Protein AF-A0AAV1MXW4-F1 (afdb_monomer)

Organism: Scomber scombrus (NCBI:txid13677)

Mean predicted aligned error: 8.1 Å

pLDDT: mean 84.28, std 17.41, range [34.47, 98.12]

InterPro domains:
  IPR023577 CYTH domain [PF01928] (2-145)
  IPR033469 CYTH-like domain superfamily [SSF55154] (1-174)
  IPR039582 Thiamine-triphosphatase [PTHR14586] (1-174)

Structure (mmCIF, N/CA/C/O backbone):
data_AF-A0AAV1MXW4-F1
#
_entry.id   AF-A0AAV1MXW4-F1
#
loop_
_atom_site.group_PDB
_atom_site.id
_atom_site.type_symbol
_atom_site.label_atom_id
_atom_site.label_alt_id
_atom_site.label_comp_id
_atom_site.label_asym_id
_atom_site.label_entity_id
_atom_site.label_seq_id
_atom_site.pdbx_PDB_ins_code
_atom_site.Cartn_x
_atom_site.Cartn_y
_atom_site.Cartn_z
_atom_site.occupancy
_atom_site.B_iso_or_equiv
_atom_site.auth_seq_id
_atom_site.auth_comp_id
_atom_site.auth_asym_id
_atom_site.auth_atom_id
_atom_site.pdbx_PDB_model_num
ATOM 1 N N . MET A 1 1 ? 9.188 -4.861 0.883 1.00 89.69 1 MET A N 1
ATOM 2 C CA . MET A 1 1 ? 9.057 -3.388 0.755 1.00 89.69 1 MET A CA 1
ATOM 3 C C . MET A 1 1 ? 8.312 -3.083 -0.535 1.00 89.69 1 MET A C 1
ATOM 5 O O . MET A 1 1 ? 8.468 -3.844 -1.478 1.00 89.69 1 MET A O 1
ATOM 9 N N . TRP A 1 2 ? 7.498 -2.027 -0.579 1.00 94.00 2 TRP A N 1
ATOM 10 C CA . TRP A 1 2 ? 6.659 -1.707 -1.741 1.00 94.00 2 TRP A CA 1
ATOM 11 C C . TRP A 1 2 ? 6.829 -0.250 -2.167 1.00 94.00 2 TRP A C 1
ATOM 13 O O . TRP A 1 2 ? 6.313 0.646 -1.497 1.00 94.00 2 TRP A O 1
ATOM 23 N N . LEU A 1 3 ? 7.532 -0.027 -3.278 1.00 96.31 3 LEU A N 1
ATOM 24 C CA . LEU A 1 3 ? 7.673 1.278 -3.926 1.00 96.31 3 LEU A CA 1
ATOM 25 C C . LEU A 1 3 ? 6.569 1.452 -4.973 1.00 96.31 3 LEU A C 1
ATOM 27 O O . LEU A 1 3 ? 6.347 0.560 -5.791 1.00 96.31 3 LEU A O 1
ATOM 31 N N . ARG A 1 4 ? 5.881 2.595 -4.960 1.00 96.50 4 ARG A N 1
ATOM 32 C CA . ARG A 1 4 ? 4.844 2.921 -5.948 1.00 96.50 4 ARG A CA 1
ATOM 33 C C . ARG A 1 4 ? 4.791 4.417 -6.227 1.00 96.50 4 ARG A C 1
ATOM 35 O O . ARG A 1 4 ? 5.060 5.220 -5.337 1.00 96.50 4 ARG A O 1
ATOM 42 N N . LYS A 1 5 ? 4.358 4.780 -7.434 1.00 95.12 5 LYS A N 1
ATOM 43 C CA . LYS A 1 5 ? 3.970 6.149 -7.783 1.00 95.12 5 LYS A CA 1
ATOM 44 C C . LYS A 1 5 ? 2.450 6.219 -7.905 1.00 95.12 5 LYS A C 1
ATOM 46 O O . LYS A 1 5 ? 1.854 5.480 -8.683 1.00 95.12 5 LYS A O 1
ATOM 51 N N . ARG A 1 6 ? 1.805 7.088 -7.131 1.00 92.06 6 ARG A N 1
ATOM 52 C CA . ARG A 1 6 ? 0.352 7.287 -7.114 1.00 92.06 6 ARG A CA 1
ATOM 53 C C . ARG A 1 6 ? 0.045 8.748 -7.422 1.00 92.06 6 ARG A C 1
ATOM 55 O O . ARG A 1 6 ? 0.455 9.635 -6.685 1.00 92.06 6 ARG A O 1
ATOM 62 N N . LYS A 1 7 ? -0.693 8.999 -8.511 1.00 90.12 7 LYS A N 1
ATOM 63 C CA . LYS A 1 7 ? -1.096 10.355 -8.947 1.00 90.12 7 LYS A CA 1
ATOM 64 C C . LYS A 1 7 ? 0.072 11.359 -8.998 1.00 90.12 7 LYS A C 1
ATOM 66 O O . LYS A 1 7 ? -0.079 12.504 -8.595 1.00 90.12 7 LYS A O 1
ATOM 71 N N . GLY A 1 8 ? 1.240 10.924 -9.467 1.00 90.62 8 GLY A N 1
ATOM 72 C CA . GLY A 1 8 ? 2.431 11.776 -9.536 1.00 90.62 8 GLY A CA 1
ATOM 73 C C . GLY A 1 8 ? 3.358 11.697 -8.315 1.00 90.62 8 GLY A C 1
ATOM 74 O O . GLY A 1 8 ? 4.530 12.027 -8.452 1.00 90.62 8 GLY A O 1
ATOM 75 N N . CYS A 1 9 ? 2.890 11.197 -7.169 1.00 93.50 9 CYS A N 1
ATOM 76 C CA . CYS A 1 9 ? 3.649 11.176 -5.916 1.00 93.50 9 CYS A CA 1
ATOM 77 C C . CYS A 1 9 ? 4.244 9.793 -5.622 1.00 93.50 9 CYS A C 1
ATOM 79 O O . CYS A 1 9 ? 3.577 8.777 -5.815 1.00 93.50 9 CYS A O 1
ATOM 81 N N . TRP A 1 10 ? 5.481 9.749 -5.129 1.00 95.69 10 TRP A N 1
ATOM 82 C CA . TRP A 1 10 ? 6.126 8.509 -4.692 1.00 95.69 10 TRP A CA 1
ATOM 83 C C . TRP A 1 10 ? 5.739 8.151 -3.255 1.00 95.69 10 TRP A C 1
ATOM 85 O O . TRP A 1 10 ? 5.691 9.009 -2.379 1.00 95.69 10 TRP A O 1
ATOM 95 N N . GLU A 1 11 ? 5.484 6.867 -3.019 1.00 97.12 11 GLU A N 1
ATOM 96 C CA . GLU A 1 11 ? 5.140 6.301 -1.715 1.00 97.12 11 GLU A CA 1
ATOM 97 C C . GLU A 1 11 ? 5.922 4.989 -1.525 1.00 97.12 11 GLU A C 1
ATOM 99 O O . GLU A 1 11 ? 5.954 4.137 -2.422 1.00 97.12 11 GLU A O 1
ATOM 104 N N . LEU A 1 12 ? 6.525 4.794 -0.351 1.00 97.12 12 LEU A N 1
ATOM 105 C CA . LEU A 1 12 ? 7.254 3.577 0.011 1.00 97.12 12 LEU A CA 1
ATOM 106 C C . LEU A 1 12 ? 6.660 2.960 1.283 1.00 97.12 12 LEU A C 1
ATOM 108 O O . LEU A 1 12 ? 6.693 3.574 2.346 1.00 97.12 12 LEU A O 1
ATOM 112 N N . LYS A 1 13 ? 6.128 1.734 1.184 1.00 95.31 13 LYS A N 1
ATOM 113 C CA . LYS A 1 13 ? 5.692 0.926 2.340 1.00 95.31 13 LYS A CA 1
ATOM 114 C C . LYS A 1 13 ? 6.826 -0.014 2.763 1.00 95.31 13 LYS A C 1
ATOM 116 O O . LYS A 1 13 ? 7.154 -0.973 2.053 1.00 95.31 13 LYS A O 1
ATOM 121 N N . CYS A 1 14 ? 7.394 0.225 3.938 1.00 93.06 14 CYS A N 1
ATOM 122 C CA . CYS A 1 14 ? 8.424 -0.607 4.557 1.00 93.06 14 CYS A CA 1
ATOM 123 C C . CYS A 1 14 ? 7.782 -1.504 5.621 1.00 93.06 14 CYS A C 1
ATOM 125 O O . CYS A 1 14 ? 7.176 -0.966 6.545 1.00 93.06 14 CYS A O 1
ATOM 127 N N . PRO A 1 15 ? 7.879 -2.844 5.530 1.00 88.81 15 PRO A N 1
ATOM 128 C CA . PRO A 1 15 ? 7.463 -3.710 6.627 1.00 88.81 15 PRO A CA 1
ATOM 129 C C . PRO A 1 15 ? 8.213 -3.304 7.896 1.00 88.81 15 PRO A C 1
ATOM 131 O O . PRO A 1 15 ? 9.433 -3.151 7.866 1.00 88.81 15 PRO A O 1
ATOM 134 N N . THR A 1 16 ? 7.497 -3.116 8.997 1.00 83.94 16 THR A N 1
ATOM 135 C CA . THR A 1 16 ? 8.146 -3.049 10.308 1.00 83.94 16 THR A CA 1
ATOM 136 C C . THR A 1 16 ? 8.451 -4.479 10.713 1.00 83.94 16 THR A C 1
ATOM 138 O O . THR A 1 16 ? 7.550 -5.317 10.627 1.00 83.94 16 THR A O 1
ATOM 141 N N . THR A 1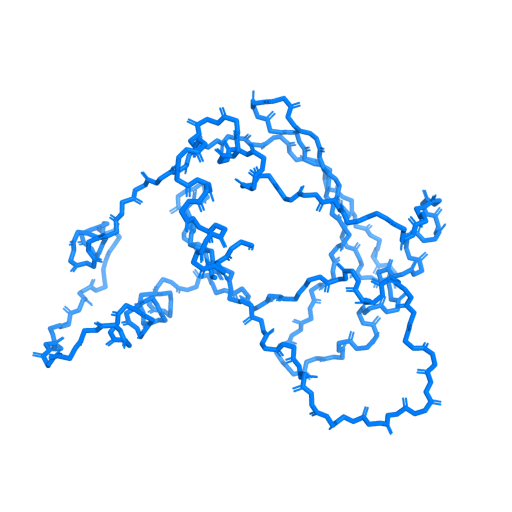 17 ? 9.682 -4.778 11.126 1.00 65.88 17 THR A N 1
ATOM 142 C CA . THR A 1 17 ? 10.033 -6.099 11.652 1.00 65.88 17 THR A CA 1
ATOM 143 C C . THR A 1 17 ? 8.998 -6.464 12.711 1.00 65.88 17 THR A C 1
ATOM 145 O O . THR A 1 17 ? 8.858 -5.767 13.716 1.00 65.88 17 THR A O 1
ATOM 148 N N . ALA A 1 18 ? 8.213 -7.515 12.463 1.00 51.25 18 ALA A N 1
ATOM 149 C CA . ALA A 1 18 ? 7.508 -8.160 13.552 1.00 51.25 18 ALA A CA 1
ATOM 150 C C . ALA A 1 18 ? 8.605 -8.581 14.529 1.00 51.25 18 ALA A C 1
ATOM 152 O O . ALA A 1 18 ? 9.580 -9.206 14.108 1.00 51.25 18 ALA A O 1
ATOM 153 N N . VAL A 1 19 ? 8.497 -8.184 15.793 1.00 40.62 19 VAL A N 1
ATOM 154 C CA . VAL A 1 19 ? 9.345 -8.721 16.856 1.00 40.62 19 VAL A CA 1
ATOM 155 C C . VAL A 1 19 ? 8.997 -10.207 16.968 1.00 40.62 19 VAL A C 1
ATOM 157 O O . VAL A 1 19 ? 8.162 -10.615 17.765 1.00 40.62 19 VAL A O 1
ATOM 160 N N . ASN A 1 20 ? 9.570 -11.023 16.089 1.00 38.12 20 ASN A N 1
ATOM 161 C CA . ASN A 1 20 ? 9.606 -12.460 16.241 1.00 38.12 20 ASN A CA 1
ATOM 162 C C . ASN A 1 20 ? 10.779 -12.742 17.172 1.00 38.12 20 ASN A C 1
ATOM 164 O O . ASN A 1 20 ? 11.918 -12.865 16.730 1.00 38.12 20 ASN A O 1
ATOM 168 N N . GLY A 1 21 ? 10.480 -12.799 18.467 1.00 38.41 21 GLY A N 1
ATOM 169 C CA . GLY A 1 21 ? 11.415 -13.230 19.496 1.00 38.41 21 GLY A CA 1
ATOM 170 C C . GLY A 1 21 ? 11.312 -12.376 20.748 1.00 38.41 21 GLY A C 1
ATOM 171 O O . GLY A 1 21 ? 11.756 -11.235 20.750 1.00 38.41 21 GLY A O 1
ATOM 172 N N . THR A 1 22 ? 10.764 -12.970 21.809 1.00 38.53 22 THR A N 1
ATOM 173 C CA . THR A 1 22 ? 10.793 -12.498 23.204 1.00 38.53 22 THR A CA 1
ATOM 174 C C . THR A 1 22 ? 10.070 -11.187 23.512 1.00 38.53 22 THR A C 1
ATOM 176 O O . THR A 1 22 ? 10.703 -10.188 23.809 1.00 38.53 22 THR A O 1
ATOM 179 N N . GLU A 1 23 ? 8.742 -11.247 23.597 1.00 34.47 23 GLU A N 1
ATOM 180 C CA . GLU A 1 23 ? 8.087 -10.973 24.881 1.00 34.47 23 GLU A CA 1
ATOM 181 C C . GLU A 1 23 ? 6.988 -12.019 25.076 1.00 34.47 23 GLU A C 1
ATOM 183 O O . GLU A 1 23 ? 5.933 -11.981 24.443 1.00 34.47 23 GLU A O 1
ATOM 188 N N . GLU A 1 24 ? 7.266 -12.995 25.940 1.00 37.09 24 GLU A N 1
ATOM 189 C CA . GLU A 1 24 ? 6.233 -13.788 26.594 1.00 37.09 24 GLU A CA 1
ATOM 190 C C . GLU A 1 24 ? 5.416 -12.839 27.480 1.00 37.09 24 GLU A C 1
ATOM 192 O O . GLU A 1 24 ? 5.663 -12.700 28.675 1.00 37.09 24 GLU A O 1
ATOM 197 N N . THR A 1 25 ? 4.451 -12.142 26.891 1.00 37.62 25 THR A N 1
ATOM 198 C CA . THR A 1 25 ? 3.325 -11.612 27.652 1.00 37.62 25 THR A CA 1
ATOM 199 C C . THR A 1 25 ? 2.212 -12.641 27.551 1.00 37.62 25 THR A C 1
ATOM 201 O O . THR A 1 25 ? 1.689 -12.957 26.486 1.00 37.62 25 THR A O 1
ATOM 204 N N . SER A 1 26 ? 1.932 -13.245 28.696 1.00 41.06 26 SER A N 1
ATOM 205 C CA . SER A 1 26 ? 0.943 -14.277 28.984 1.00 41.06 26 SER A CA 1
ATOM 206 C C . SER A 1 26 ? -0.505 -13.807 28.763 1.00 41.06 26 SER A C 1
ATOM 208 O O . SER A 1 26 ? -1.321 -13.806 29.683 1.00 41.06 26 SER A O 1
ATOM 210 N N . GLY A 1 27 ? -0.845 -13.432 27.531 1.00 44.38 27 GLY A N 1
ATOM 211 C CA . GLY A 1 27 ? -2.205 -13.130 27.093 1.00 44.38 27 GLY A CA 1
ATOM 212 C C . GLY A 1 27 ? -2.459 -13.723 25.712 1.00 44.38 27 GLY A C 1
ATOM 213 O O . GLY A 1 27 ? -1.588 -13.676 24.846 1.00 44.38 27 GLY A O 1
ATOM 214 N N . GLU A 1 28 ? -3.636 -14.312 25.502 1.00 44.06 28 GLU A N 1
ATOM 215 C CA . GLU A 1 28 ? -4.074 -14.793 24.190 1.00 44.06 28 GLU A CA 1
ATOM 216 C C . GLU A 1 28 ? -4.023 -13.635 23.180 1.00 44.06 28 GLU A C 1
ATOM 218 O O . GLU A 1 28 ? -4.919 -12.793 23.141 1.00 44.06 28 GLU A O 1
ATOM 223 N N . GLN A 1 29 ? -2.970 -13.563 22.358 1.00 55.47 29 GLN A N 1
ATOM 224 C CA . GLN A 1 29 ? -2.969 -12.661 21.211 1.00 55.47 29 GLN A CA 1
ATOM 225 C C . GLN A 1 29 ? -4.146 -13.050 20.322 1.00 55.47 29 GLN A C 1
ATOM 227 O O . GLN A 1 29 ? -4.275 -14.205 19.900 1.00 55.47 29 GLN A O 1
ATOM 232 N N . SER A 1 30 ? -5.036 -12.096 20.066 1.00 61.69 30 SER A N 1
ATOM 233 C CA . SER A 1 30 ? -6.237 -12.379 19.301 1.00 61.69 30 SER A CA 1
ATOM 234 C C . SER A 1 30 ? -5.882 -12.847 17.887 1.00 61.69 30 SER A C 1
ATOM 236 O O . SER A 1 30 ? -4.920 -12.391 17.261 1.00 61.69 30 SER A O 1
ATOM 238 N N . LYS A 1 31 ? -6.687 -13.764 17.339 1.00 64.25 31 LYS A N 1
ATOM 239 C CA . LYS A 1 31 ? -6.500 -14.276 15.968 1.00 64.25 31 LYS A CA 1
ATOM 240 C C . LYS A 1 31 ? -6.492 -13.151 14.923 1.00 64.25 31 LYS A C 1
ATOM 242 O O . LYS A 1 31 ? -5.856 -13.292 13.884 1.00 64.25 31 LYS A O 1
ATOM 247 N N . ALA A 1 32 ? -7.171 -12.035 15.201 1.00 60.12 32 ALA A N 1
ATOM 248 C CA . ALA A 1 32 ? -7.188 -10.857 14.340 1.00 60.12 32 ALA A CA 1
ATOM 249 C C . ALA A 1 32 ? -5.835 -10.124 14.325 1.00 60.12 32 ALA A C 1
ATOM 251 O O . ALA A 1 32 ? -5.365 -9.744 13.251 1.00 60.12 32 ALA A O 1
ATOM 252 N N . ALA A 1 33 ? -5.167 -9.991 15.477 1.00 64.62 33 ALA A N 1
ATOM 253 C CA . ALA A 1 33 ? -3.850 -9.362 15.568 1.00 64.62 33 ALA A CA 1
ATOM 254 C C . ALA A 1 33 ? -2.783 -10.118 14.757 1.00 64.62 33 ALA A C 1
ATOM 256 O O . ALA A 1 33 ? -1.940 -9.492 14.115 1.00 64.62 33 ALA A O 1
ATOM 257 N N . ALA A 1 34 ? -2.869 -11.452 14.709 1.00 71.50 34 ALA A N 1
ATOM 258 C CA . ALA A 1 34 ? -1.970 -12.297 13.918 1.00 71.50 34 ALA A CA 1
ATOM 259 C C . ALA A 1 34 ? -2.120 -12.110 12.393 1.00 71.50 34 ALA A C 1
ATOM 261 O O . ALA A 1 34 ? -1.194 -12.403 11.637 1.00 71.50 34 ALA A O 1
ATOM 262 N N . LEU A 1 35 ? -3.273 -11.620 11.924 1.00 76.19 35 LEU A N 1
ATOM 263 C CA . LEU A 1 35 ? -3.535 -11.364 10.503 1.00 76.19 35 LEU A CA 1
ATOM 264 C C . LEU A 1 35 ? -3.189 -9.930 10.075 1.00 76.19 35 LEU A C 1
ATOM 266 O O . LEU A 1 35 ? -3.126 -9.645 8.875 1.00 76.19 35 LEU A O 1
ATOM 270 N N . CYS A 1 36 ? -2.961 -9.029 11.032 1.00 82.62 36 CYS A N 1
ATOM 271 C CA . CYS A 1 36 ? -2.681 -7.627 10.755 1.00 82.62 36 CYS A CA 1
ATOM 272 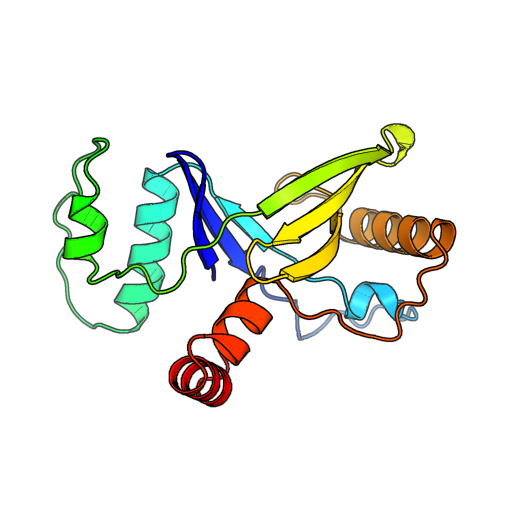C C . CYS A 1 36 ? -1.252 -7.440 10.235 1.00 82.62 36 CYS A C 1
ATOM 274 O O . CYS A 1 36 ? -0.274 -7.839 10.866 1.00 82.62 36 CYS A O 1
ATOM 276 N N . SER A 1 37 ? -1.127 -6.778 9.086 1.00 88.62 37 SER A N 1
ATOM 277 C CA . SER A 1 37 ? 0.168 -6.374 8.532 1.00 88.62 37 SER A CA 1
ATOM 278 C C . SER A 1 37 ? 0.513 -4.955 8.985 1.00 88.62 37 SER A C 1
ATOM 280 O O . SER A 1 37 ? -0.376 -4.117 9.117 1.00 88.62 37 SER A O 1
ATOM 282 N N . ARG A 1 38 ? 1.799 -4.674 9.217 1.00 91.25 38 ARG A N 1
ATOM 283 C CA . ARG A 1 38 ? 2.279 -3.374 9.710 1.00 91.25 38 ARG A CA 1
ATOM 284 C C . ARG A 1 38 ? 3.332 -2.804 8.772 1.00 91.25 38 ARG A C 1
ATOM 286 O O . ARG A 1 38 ? 4.252 -3.514 8.357 1.00 91.25 38 ARG A O 1
ATOM 293 N N . TYR A 1 39 ? 3.197 -1.522 8.454 1.00 93.38 39 TYR A N 1
ATOM 294 C CA . TYR A 1 39 ? 4.098 -0.826 7.547 1.00 93.38 39 TYR A CA 1
ATOM 295 C C . TYR A 1 39 ? 4.418 0.571 8.067 1.00 93.38 39 TYR A C 1
ATOM 297 O O . TYR A 1 39 ? 3.528 1.286 8.517 1.00 93.38 39 TYR A O 1
ATOM 305 N N . LYS A 1 40 ? 5.682 0.974 7.932 1.00 94.31 40 LYS A N 1
ATOM 306 C CA . LYS A 1 40 ? 6.089 2.378 7.951 1.00 94.31 40 LYS A CA 1
ATOM 307 C C . LYS A 1 40 ? 5.919 2.934 6.539 1.00 94.31 40 LYS A C 1
ATOM 309 O O . LYS A 1 40 ? 6.455 2.359 5.588 1.00 94.31 40 LYS A O 1
ATOM 314 N N . GLU A 1 41 ? 5.172 4.024 6.401 1.00 95.19 41 GLU A N 1
ATOM 315 C CA . GLU A 1 41 ? 5.028 4.737 5.131 1.00 95.19 41 GLU A CA 1
ATOM 316 C C . GLU A 1 41 ? 6.010 5.906 5.054 1.00 95.19 41 GLU A C 1
ATOM 318 O O . GLU A 1 41 ? 6.112 6.706 5.981 1.00 95.19 41 GLU A O 1
ATOM 323 N N . ILE A 1 42 ? 6.729 6.003 3.936 1.00 95.88 42 ILE A N 1
ATOM 324 C CA . ILE A 1 42 ? 7.616 7.122 3.613 1.00 95.88 42 ILE A CA 1
ATOM 325 C C . ILE A 1 42 ? 7.076 7.787 2.345 1.00 95.88 42 ILE A C 1
ATOM 327 O O . ILE A 1 42 ? 6.853 7.115 1.336 1.00 95.88 42 ILE A O 1
ATOM 331 N N . THR A 1 43 ? 6.854 9.100 2.405 1.00 95.25 43 THR A N 1
ATOM 332 C CA . THR A 1 43 ? 6.316 9.918 1.299 1.00 95.25 43 THR A CA 1
ATOM 333 C C . THR A 1 43 ? 7.272 11.029 0.857 1.00 95.25 43 THR A C 1
ATOM 335 O O . THR A 1 43 ? 7.094 11.616 -0.208 1.00 95.25 43 THR A O 1
ATOM 338 N N . ASN A 1 44 ? 8.311 11.315 1.646 1.00 94.31 44 ASN A N 1
ATOM 339 C CA . ASN A 1 44 ? 9.366 12.252 1.279 1.00 94.31 44 ASN A CA 1
ATOM 340 C C . ASN A 1 44 ? 10.323 11.594 0.269 1.00 94.31 44 ASN A C 1
ATOM 342 O O . ASN A 1 44 ? 10.917 10.560 0.562 1.00 94.31 44 ASN A O 1
ATOM 346 N N . LEU A 1 45 ? 10.469 12.179 -0.925 1.00 93.62 45 LEU A N 1
ATOM 347 C CA . L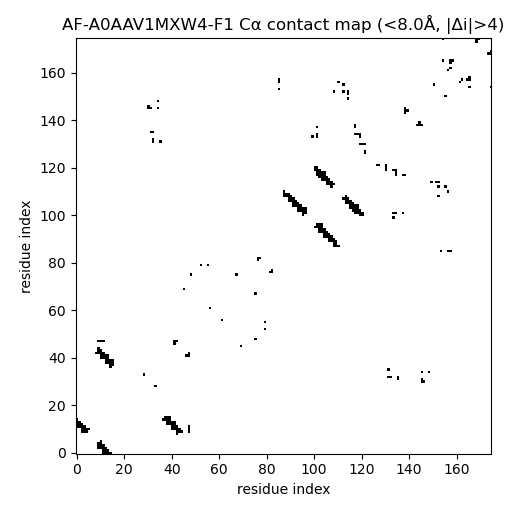EU A 1 45 ? 11.263 11.583 -2.007 1.00 93.62 45 LEU A CA 1
ATOM 348 C C . LEU A 1 45 ? 12.748 11.363 -1.638 1.00 93.62 45 LEU A C 1
ATOM 350 O O . LEU A 1 45 ? 13.227 10.256 -1.883 1.00 93.62 45 LEU A O 1
ATOM 354 N N . PRO A 1 46 ? 13.473 12.330 -1.040 1.00 93.56 46 PRO A N 1
ATOM 355 C CA . PRO A 1 46 ? 14.822 12.085 -0.522 1.00 93.56 46 PRO A CA 1
ATOM 356 C C . PRO A 1 46 ? 14.924 10.869 0.411 1.00 93.56 46 PRO A C 1
ATOM 358 O O . PRO A 1 46 ? 15.804 10.028 0.219 1.00 93.56 46 PRO A O 1
ATOM 361 N N . ASP A 1 47 ? 13.998 10.724 1.363 1.00 94.56 47 ASP A N 1
ATOM 362 C CA . ASP A 1 47 ? 13.985 9.586 2.293 1.00 94.56 47 ASP A CA 1
ATOM 363 C C . ASP A 1 47 ? 13.675 8.261 1.575 1.00 94.56 47 ASP A C 1
ATOM 365 O O . ASP A 1 47 ? 14.270 7.226 1.882 1.00 94.56 47 ASP A O 1
ATOM 369 N N . ILE A 1 48 ? 12.782 8.284 0.576 1.00 95.44 48 ILE A N 1
ATOM 370 C CA . ILE A 1 48 ? 12.506 7.129 -0.294 1.00 95.44 48 ILE A CA 1
ATOM 371 C C . ILE A 1 48 ? 13.776 6.718 -1.043 1.00 95.44 48 ILE A C 1
ATOM 373 O O . ILE A 1 48 ? 14.142 5.544 -1.023 1.00 95.44 48 ILE A O 1
ATOM 377 N N . GLN A 1 49 ? 14.458 7.664 -1.694 1.00 93.62 49 GLN A N 1
ATOM 378 C CA . GLN A 1 49 ? 15.677 7.400 -2.463 1.00 93.62 49 GLN A CA 1
ATOM 379 C C . GLN A 1 49 ? 16.785 6.831 -1.577 1.00 93.62 49 GLN A C 1
ATOM 381 O O . GLN A 1 49 ? 17.447 5.871 -1.971 1.00 93.62 49 GLN A O 1
ATOM 386 N N . 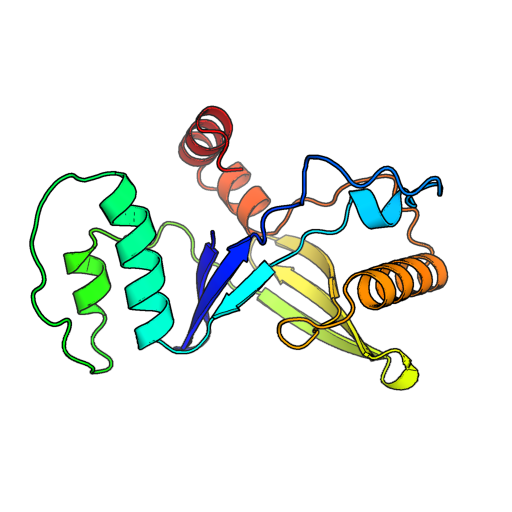LEU A 1 50 ? 16.965 7.388 -0.376 1.00 93.00 50 LEU A N 1
ATOM 387 C CA . LEU A 1 50 ? 17.925 6.881 0.598 1.00 93.00 50 LEU A CA 1
ATOM 388 C C . LEU A 1 50 ? 17.591 5.437 0.991 1.00 93.00 50 LEU A C 1
ATOM 390 O O . LEU A 1 50 ? 18.439 4.558 0.853 1.00 93.00 50 LEU A O 1
ATOM 394 N N . ARG A 1 51 ? 16.340 5.170 1.387 1.00 94.38 51 ARG A N 1
ATOM 395 C CA . ARG A 1 51 ? 15.921 3.841 1.848 1.00 94.38 51 ARG A CA 1
ATOM 396 C C . ARG A 1 51 ? 15.997 2.777 0.754 1.00 94.38 51 ARG A C 1
ATOM 398 O O . ARG A 1 51 ? 16.383 1.642 1.017 1.00 94.38 51 ARG A O 1
ATOM 405 N N . VAL A 1 52 ? 15.633 3.126 -0.478 1.00 93.62 52 VAL A N 1
ATOM 406 C CA . VAL A 1 52 ? 15.732 2.214 -1.628 1.00 93.62 52 VAL A CA 1
ATOM 407 C C . VAL A 1 52 ? 17.195 1.922 -1.957 1.00 93.62 52 VAL A C 1
ATOM 409 O O . VAL A 1 52 ? 17.549 0.767 -2.185 1.00 93.62 52 VAL A O 1
ATOM 412 N N . LYS A 1 53 ? 18.059 2.943 -1.914 1.00 91.56 53 LYS A N 1
ATOM 413 C CA . LYS A 1 53 ? 19.501 2.786 -2.126 1.00 91.56 53 LYS A CA 1
ATOM 414 C C . LYS A 1 53 ? 20.132 1.855 -1.095 1.00 91.56 53 LYS A C 1
ATOM 416 O O . LYS A 1 53 ? 20.958 1.041 -1.482 1.00 91.56 53 LYS A O 1
ATOM 421 N N . GLU A 1 54 ? 19.760 1.959 0.179 1.00 91.44 54 GLU A N 1
ATOM 422 C CA . GLU A 1 54 ? 20.239 1.051 1.233 1.00 91.44 54 GLU A CA 1
ATOM 423 C C . GLU A 1 54 ? 19.916 -0.409 0.909 1.00 91.44 54 GLU A C 1
ATOM 425 O O . GLU A 1 54 ? 20.814 -1.241 0.904 1.00 91.44 54 GLU A O 1
ATOM 430 N N . VAL A 1 55 ? 18.662 -0.704 0.556 1.00 87.88 55 VAL A N 1
ATOM 431 C CA . VAL A 1 55 ? 18.224 -2.084 0.296 1.00 87.88 55 VAL A CA 1
ATOM 432 C C . VAL A 1 55 ? 18.858 -2.665 -0.968 1.00 87.88 55 VAL A C 1
ATOM 434 O O . VAL A 1 55 ? 19.195 -3.837 -0.989 1.00 87.88 55 VAL A O 1
ATOM 437 N N . ILE A 1 56 ? 19.063 -1.860 -2.015 1.00 86.94 56 ILE A N 1
ATOM 438 C CA . ILE A 1 56 ? 19.741 -2.328 -3.237 1.00 86.94 56 ILE A CA 1
ATOM 439 C C . ILE A 1 56 ? 21.252 -2.505 -3.006 1.00 86.94 56 ILE A C 1
ATOM 441 O O . ILE A 1 56 ? 21.869 -3.379 -3.607 1.00 86.94 56 ILE A O 1
ATOM 445 N N . LYS A 1 57 ? 21.871 -1.678 -2.152 1.00 74.81 57 LYS A N 1
ATOM 446 C CA . LYS A 1 57 ? 23.307 -1.767 -1.836 1.00 74.81 57 LYS A CA 1
ATOM 447 C C . LYS A 1 57 ? 23.658 -2.903 -0.887 1.00 74.81 57 LYS A C 1
ATOM 449 O O . LYS A 1 57 ? 24.781 -3.384 -0.959 1.00 74.81 57 LYS A O 1
ATOM 454 N N . GLU A 1 58 ? 22.728 -3.353 -0.047 1.00 58.03 58 GLU A N 1
ATOM 455 C CA . GLU A 1 58 ? 22.902 -4.600 0.709 1.00 58.03 58 GLU A CA 1
ATOM 456 C C . GLU A 1 58 ? 23.185 -5.805 -0.221 1.00 58.03 58 GLU A C 1
ATOM 458 O O . GLU A 1 58 ? 23.848 -6.745 0.209 1.00 58.03 58 GLU A O 1
ATOM 463 N N . ASP A 1 59 ? 22.805 -5.733 -1.507 1.00 54.22 59 ASP A N 1
ATOM 464 C CA . ASP A 1 59 ? 23.087 -6.754 -2.530 1.00 54.22 59 ASP A CA 1
ATOM 465 C C . ASP A 1 59 ? 24.338 -6.475 -3.402 1.00 54.22 59 ASP A C 1
ATOM 467 O O . ASP A 1 59 ? 24.741 -7.339 -4.185 1.0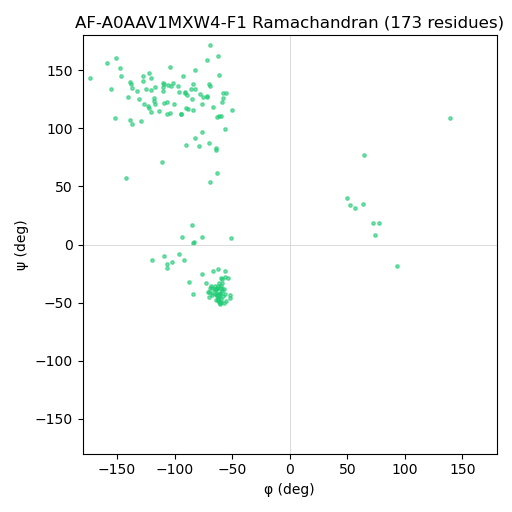0 54.22 59 ASP A O 1
ATOM 471 N N . VAL A 1 60 ? 24.975 -5.294 -3.312 1.00 49.75 60 VAL A N 1
ATOM 472 C CA . VAL A 1 60 ? 26.098 -4.906 -4.193 1.00 49.75 60 VAL A CA 1
ATOM 473 C C . VAL A 1 60 ? 27.215 -4.197 -3.421 1.00 49.75 60 VAL A C 1
ATOM 475 O O . VAL A 1 60 ? 27.128 -3.016 -3.083 1.00 49.75 60 VAL A O 1
ATOM 478 N N . ASP A 1 61 ? 28.317 -4.918 -3.231 1.00 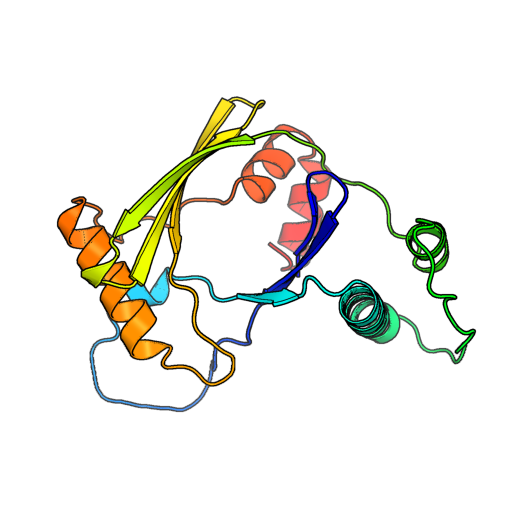49.72 61 ASP A N 1
ATOM 479 C CA . ASP A 1 61 ? 29.570 -4.442 -2.647 1.00 49.72 61 ASP A CA 1
ATOM 480 C C . ASP A 1 61 ? 30.274 -3.460 -3.611 1.00 49.72 61 ASP A C 1
ATOM 482 O O . ASP A 1 61 ? 31.058 -3.883 -4.456 1.00 49.72 61 ASP A O 1
ATOM 486 N N . SER A 1 62 ? 29.968 -2.153 -3.569 1.00 48.09 62 SER A N 1
ATOM 487 C CA . SER A 1 62 ? 30.923 -1.101 -3.979 1.00 48.09 62 SER A CA 1
ATOM 488 C C . SER A 1 62 ? 30.459 0.339 -3.719 1.00 48.09 62 SER A C 1
ATOM 490 O O . SER A 1 62 ? 29.304 0.742 -3.894 1.00 48.09 62 SER A O 1
ATOM 492 N N . GLU A 1 63 ? 31.452 1.143 -3.354 1.00 55.25 63 GLU A N 1
ATOM 493 C CA . GLU A 1 63 ? 31.458 2.586 -3.201 1.00 55.25 63 GLU A CA 1
ATOM 494 C C . GLU A 1 63 ? 31.112 3.306 -4.511 1.00 55.25 63 GLU A C 1
ATOM 496 O O . GLU A 1 63 ? 31.890 3.393 -5.455 1.00 55.25 63 GLU A O 1
ATOM 501 N N . THR A 1 64 ? 29.942 3.928 -4.550 1.00 48.56 64 THR A N 1
ATOM 502 C CA . THR A 1 64 ? 29.748 5.137 -5.355 1.00 48.56 64 THR A CA 1
ATOM 503 C C . THR A 1 64 ? 28.653 5.965 -4.701 1.00 48.56 64 THR A C 1
ATOM 505 O O . THR A 1 64 ? 27.474 5.590 -4.609 1.00 48.56 64 THR A O 1
ATOM 508 N N . THR A 1 65 ? 29.085 7.079 -4.124 1.00 51.78 65 THR A N 1
ATOM 509 C CA . THR A 1 65 ? 28.225 8.108 -3.546 1.00 51.78 65 THR A CA 1
ATOM 510 C C . THR A 1 65 ? 28.343 9.324 -4.441 1.00 51.78 65 THR A C 1
ATOM 512 O O . THR A 1 65 ? 28.940 10.329 -4.075 1.00 51.78 65 THR A O 1
ATOM 515 N N . GLU A 1 66 ? 27.777 9.223 -5.640 1.00 54.06 66 GLU A N 1
ATOM 516 C CA . GLU A 1 66 ? 27.434 10.427 -6.383 1.00 54.06 66 GLU A CA 1
ATOM 517 C C . GLU A 1 66 ? 26.094 10.952 -5.866 1.00 54.06 66 GLU A C 1
ATOM 519 O O . GLU A 1 66 ? 25.158 10.193 -5.582 1.00 54.06 66 GLU A O 1
ATOM 524 N N . LYS A 1 67 ? 26.058 12.266 -5.632 1.00 52.81 67 LYS A N 1
ATOM 525 C CA . LYS A 1 67 ? 24.889 12.996 -5.146 1.00 52.81 67 LYS A CA 1
ATOM 526 C C . LYS A 1 67 ? 23.770 12.852 -6.173 1.00 52.81 67 LYS A C 1
ATOM 528 O O . LYS A 1 67 ? 23.848 13.439 -7.246 1.00 52.81 67 LYS A O 1
ATOM 533 N N . ILE A 1 68 ? 22.727 12.108 -5.817 1.00 56.53 68 ILE A N 1
ATOM 534 C CA . ILE A 1 68 ? 21.455 12.128 -6.541 1.00 56.53 68 ILE A CA 1
ATOM 535 C C . ILE A 1 68 ? 20.923 13.553 -6.378 1.00 56.53 68 ILE A C 1
ATOM 537 O O . ILE A 1 68 ? 20.647 13.986 -5.257 1.00 56.53 68 ILE A O 1
ATOM 541 N N . SER A 1 69 ? 20.924 14.330 -7.463 1.00 51.25 69 SER A N 1
ATOM 542 C CA . SER A 1 69 ? 20.479 15.716 -7.409 1.00 51.25 69 SER A CA 1
ATOM 543 C C . SER A 1 69 ? 18.973 15.748 -7.165 1.00 51.25 69 SER A C 1
ATOM 545 O O . SER A 1 69 ? 18.193 14.963 -7.699 1.00 51.25 69 SER A O 1
ATOM 547 N N . SER A 1 70 ? 18.575 16.639 -6.270 1.00 53.72 70 SER A N 1
ATOM 548 C CA . SER A 1 70 ? 17.203 16.819 -5.837 1.00 53.72 70 SER A CA 1
ATOM 549 C C . SER A 1 70 ? 16.431 17.626 -6.875 1.00 53.72 70 SER A C 1
ATOM 551 O O . SER A 1 70 ? 16.350 18.836 -6.701 1.00 53.72 70 SER A O 1
ATOM 553 N N . GLN A 1 71 ? 15.883 17.007 -7.923 1.00 51.94 71 GLN A N 1
ATOM 554 C CA . GLN A 1 71 ? 14.724 17.528 -8.666 1.00 51.94 71 GLN A CA 1
ATOM 555 C C . GLN A 1 71 ? 13.913 16.374 -9.266 1.00 51.94 71 GLN A C 1
ATOM 557 O O . GLN A 1 71 ? 14.411 15.263 -9.373 1.00 51.94 71 GLN A O 1
ATOM 562 N N . GLU A 1 72 ? 12.656 16.664 -9.601 1.00 59.38 72 GLU A N 1
ATOM 563 C CA . GLU A 1 72 ? 11.528 15.810 -10.031 1.00 59.38 72 GLU A CA 1
ATOM 564 C C . GLU A 1 72 ? 11.789 14.818 -11.187 1.00 59.38 72 GLU A C 1
ATOM 566 O O . GLU A 1 72 ? 10.869 14.152 -11.660 1.00 59.38 72 GLU A O 1
ATOM 571 N N . ASP A 1 73 ? 13.032 14.715 -11.640 1.00 71.88 73 ASP A N 1
ATOM 572 C CA . ASP A 1 73 ? 13.493 13.800 -12.662 1.00 71.88 73 ASP A CA 1
ATOM 573 C C . ASP A 1 73 ? 13.516 12.355 -12.133 1.00 71.88 73 ASP A C 1
ATOM 575 O O . ASP A 1 73 ? 14.088 12.031 -11.088 1.00 71.88 73 ASP A O 1
ATOM 579 N N . GLU A 1 74 ? 12.876 11.457 -12.874 1.00 85.44 74 GLU A N 1
ATOM 580 C CA . GLU A 1 74 ? 12.827 10.026 -12.574 1.00 85.44 74 GLU A CA 1
ATOM 581 C C . GLU A 1 74 ? 14.136 9.303 -12.928 1.00 85.44 74 GLU A C 1
ATOM 583 O O . GLU A 1 74 ? 14.218 8.081 -12.802 1.00 85.44 74 GLU A O 1
ATOM 588 N N . SER A 1 75 ? 15.184 10.033 -13.325 1.00 87.12 75 SER A N 1
ATOM 589 C CA . SER A 1 75 ? 16.513 9.496 -13.646 1.00 87.12 75 SER A CA 1
ATOM 590 C C . SER A 1 75 ? 17.126 8.627 -12.543 1.00 87.12 75 SER A C 1
ATOM 592 O O . SER A 1 75 ? 17.845 7.672 -12.848 1.00 87.12 75 SER A O 1
ATOM 594 N N . TRP A 1 76 ? 16.789 8.864 -11.270 1.00 90.25 76 TRP A N 1
ATOM 595 C CA . TRP A 1 76 ? 17.217 8.010 -10.155 1.00 90.25 76 TRP A CA 1
ATOM 596 C C . TRP A 1 76 ? 16.737 6.554 -10.284 1.00 90.25 76 TRP A C 1
ATOM 598 O O . TRP A 1 76 ? 17.439 5.653 -9.826 1.00 90.25 76 TRP A O 1
ATOM 608 N N . LEU A 1 77 ? 15.595 6.305 -10.942 1.00 92.69 77 LEU A N 1
ATOM 609 C CA . LEU A 1 77 ? 15.126 4.948 -11.233 1.00 92.69 77 LEU A CA 1
ATOM 610 C C . LEU A 1 77 ? 16.124 4.220 -12.134 1.00 92.69 77 LEU A C 1
ATOM 612 O O . LEU A 1 77 ? 16.494 3.086 -11.846 1.00 92.69 77 LEU A O 1
ATOM 616 N N . GLY A 1 78 ? 16.600 4.893 -13.186 1.00 90.19 78 GLY A N 1
ATOM 617 C CA . GLY A 1 78 ? 17.603 4.356 -14.104 1.00 90.19 78 GLY A CA 1
ATOM 618 C C . GLY A 1 78 ? 18.942 4.105 -13.412 1.00 90.19 78 GLY A C 1
ATOM 619 O O . GLY A 1 78 ? 19.522 3.038 -13.580 1.00 90.19 78 GLY A O 1
ATOM 620 N N . ILE A 1 79 ? 19.388 5.038 -12.563 1.00 89.56 79 ILE A N 1
ATOM 621 C CA . ILE A 1 79 ? 20.619 4.890 -11.764 1.00 89.56 79 ILE A CA 1
ATOM 622 C C . ILE A 1 79 ? 20.544 3.663 -10.841 1.00 89.56 79 ILE A C 1
ATOM 624 O O . ILE A 1 79 ? 21.545 2.983 -10.632 1.00 89.56 79 ILE A O 1
ATOM 628 N N . MET A 1 80 ? 19.361 3.364 -10.297 1.00 90.44 80 MET A N 1
ATOM 629 C CA . MET A 1 80 ? 19.128 2.223 -9.407 1.00 90.44 80 MET A CA 1
ATOM 630 C C . MET A 1 80 ? 18.642 0.957 -10.134 1.00 90.44 80 MET A C 1
ATOM 632 O O . MET A 1 80 ? 18.289 -0.016 -9.472 1.00 90.44 80 MET A O 1
ATOM 636 N N . ASN A 1 81 ? 18.607 0.949 -11.473 1.00 91.25 81 ASN A N 1
ATOM 637 C CA . ASN A 1 81 ? 18.068 -0.145 -12.294 1.00 91.25 81 ASN A CA 1
ATOM 638 C C . ASN A 1 81 ? 16.636 -0.580 -11.908 1.00 91.25 81 ASN A C 1
ATOM 640 O O . ASN A 1 81 ? 16.270 -1.752 -12.011 1.00 91.25 81 ASN A O 1
ATOM 644 N N . LEU A 1 82 ? 15.808 0.367 -11.468 1.00 93.62 82 LEU A N 1
ATOM 645 C CA . LEU A 1 82 ? 14.413 0.132 -11.114 1.00 93.62 82 LEU A CA 1
ATOM 646 C C . LEU A 1 82 ? 13.525 0.224 -12.350 1.00 93.62 82 LEU A C 1
ATOM 648 O O . LEU A 1 82 ? 13.597 1.178 -13.123 1.00 93.62 82 LEU A O 1
ATOM 652 N N . VAL A 1 83 ? 12.631 -0.751 -12.502 1.00 93.44 83 VAL A N 1
ATOM 653 C CA . VAL A 1 83 ? 11.684 -0.818 -13.619 1.00 93.44 83 VAL A CA 1
ATOM 654 C C . VAL A 1 83 ? 10.256 -0.978 -13.115 1.00 93.44 83 VAL A C 1
ATOM 656 O O . VAL A 1 83 ? 9.999 -1.660 -12.119 1.00 93.44 83 VAL A O 1
ATOM 659 N N . CYS A 1 84 ? 9.300 -0.377 -13.824 1.00 94.81 84 CYS A N 1
ATOM 660 C CA . CYS A 1 84 ? 7.887 -0.600 -13.542 1.00 94.81 84 CYS A CA 1
ATOM 661 C C . CYS A 1 84 ? 7.525 -2.057 -13.863 1.00 94.81 84 CYS A C 1
ATOM 663 O O . CYS A 1 84 ? 7.633 -2.502 -15.009 1.00 94.81 84 CYS A O 1
ATOM 665 N N . PHE A 1 85 ? 7.092 -2.811 -12.849 1.00 94.38 85 PHE A N 1
ATOM 666 C CA . PHE A 1 85 ? 6.687 -4.206 -13.028 1.00 94.38 85 PHE A CA 1
ATOM 667 C C . PHE A 1 85 ? 5.177 -4.445 -12.885 1.00 94.38 85 PHE A C 1
ATOM 669 O O . PHE A 1 85 ? 4.708 -5.548 -13.183 1.00 94.38 85 PHE A O 1
ATOM 676 N N . ALA A 1 86 ? 4.422 -3.449 -12.431 1.00 96.00 86 ALA A N 1
ATOM 677 C CA . ALA A 1 86 ? 2.979 -3.520 -12.272 1.00 96.00 86 ALA A CA 1
ATOM 678 C C . ALA A 1 86 ? 2.379 -2.115 -12.326 1.00 96.00 86 ALA A C 1
ATOM 680 O O . ALA A 1 86 ? 2.855 -1.209 -11.644 1.00 96.00 86 ALA A O 1
ATOM 681 N N . GLU A 1 87 ? 1.307 -1.967 -13.098 1.00 96.38 87 GLU A N 1
ATOM 682 C CA . GLU A 1 87 ? 0.522 -0.745 -13.195 1.00 96.38 87 GLU A CA 1
ATOM 683 C C . GLU A 1 87 ? -0.952 -1.138 -13.266 1.00 96.38 87 GLU A C 1
ATOM 685 O O . GLU A 1 87 ? -1.338 -1.992 -14.062 1.00 96.38 87 GLU A O 1
ATOM 690 N N . PHE A 1 88 ? -1.755 -0.563 -12.378 1.00 96.38 88 PHE A N 1
ATOM 691 C CA . PHE A 1 88 ? -3.198 -0.755 -12.341 1.00 96.38 88 PHE A CA 1
ATOM 692 C C . PHE A 1 88 ? -3.848 0.406 -11.595 1.00 96.38 88 PHE A C 1
ATOM 694 O O . PHE A 1 88 ? -3.236 1.059 -10.742 1.00 96.38 88 PHE A O 1
ATOM 701 N N . THR A 1 89 ? -5.116 0.640 -11.889 1.00 96.62 89 THR A N 1
ATOM 702 C CA . THR A 1 89 ? -5.930 1.672 -11.257 1.00 96.62 89 THR A CA 1
ATOM 703 C C . THR A 1 89 ? -6.889 1.065 -10.241 1.00 96.62 89 THR A C 1
ATOM 705 O O . THR A 1 89 ? -7.283 -0.100 -10.329 1.00 96.62 89 THR A O 1
ATOM 708 N N . THR A 1 90 ? -7.255 1.860 -9.235 1.00 96.75 90 THR A N 1
ATOM 709 C CA . THR A 1 90 ? -8.238 1.466 -8.222 1.00 96.75 90 THR A CA 1
ATOM 710 C C . THR A 1 90 ? -9.254 2.572 -8.000 1.00 96.75 90 THR A C 1
ATOM 712 O O . THR A 1 90 ? -8.871 3.721 -7.770 1.00 96.75 90 THR A O 1
ATOM 715 N N . VAL A 1 91 ? -10.537 2.220 -7.990 1.00 97.81 91 VAL A N 1
ATOM 716 C CA . VAL A 1 91 ? -11.611 3.080 -7.488 1.00 97.81 91 VAL A CA 1
ATOM 717 C C . VAL A 1 91 ? -11.783 2.789 -6.002 1.00 97.81 91 VAL A C 1
ATOM 719 O O . VAL A 1 91 ? -12.113 1.664 -5.630 1.00 97.81 91 VAL A O 1
ATOM 722 N N . ARG A 1 92 ? -11.544 3.803 -5.168 1.00 97.44 92 ARG A N 1
ATOM 723 C CA . ARG A 1 92 ? -11.592 3.707 -3.707 1.00 97.44 92 ARG A CA 1
ATOM 724 C C . ARG A 1 92 ? -12.840 4.383 -3.153 1.00 97.44 92 ARG A C 1
ATOM 726 O O . ARG A 1 92 ? -13.173 5.493 -3.568 1.00 97.44 92 ARG A O 1
ATOM 733 N N . ARG A 1 93 ? -13.485 3.744 -2.177 1.00 98.12 93 ARG A N 1
ATOM 734 C CA . ARG A 1 93 ? -14.448 4.377 -1.267 1.00 98.12 93 ARG A CA 1
ATOM 735 C C . ARG A 1 93 ? -13.900 4.292 0.149 1.00 98.12 93 ARG A C 1
ATOM 737 O O . ARG A 1 93 ? -13.662 3.189 0.628 1.00 98.12 93 ARG A O 1
ATOM 744 N N . SER A 1 94 ? -13.718 5.442 0.784 1.00 97.38 94 SER A N 1
ATOM 745 C CA . SER A 1 94 ? -13.135 5.548 2.121 1.00 97.38 94 SER A CA 1
ATOM 746 C C . SER A 1 94 ? -14.187 5.977 3.134 1.00 97.38 94 SER A C 1
ATOM 748 O O . SER A 1 94 ? -14.994 6.865 2.854 1.00 97.38 94 SER A O 1
ATOM 750 N N . PHE A 1 95 ? -14.150 5.363 4.311 1.00 97.19 95 PHE A N 1
ATOM 751 C CA . PHE A 1 95 ? -14.973 5.708 5.464 1.00 97.19 95 PHE A CA 1
ATOM 752 C C . PHE A 1 95 ? -14.070 5.905 6.676 1.00 97.19 95 PHE A C 1
ATOM 754 O O . PHE A 1 95 ? -13.132 5.136 6.877 1.00 97.19 95 PHE A O 1
ATOM 761 N N . THR A 1 96 ? -14.383 6.896 7.504 1.00 96.25 96 THR A N 1
ATOM 762 C CA . THR A 1 96 ? -13.641 7.169 8.737 1.00 96.25 96 THR A CA 1
ATOM 763 C C . THR A 1 96 ? -14.572 7.002 9.926 1.00 96.25 96 THR A C 1
ATOM 765 O O . THR A 1 96 ? -15.612 7.652 10.006 1.00 96.25 96 THR A O 1
ATOM 768 N N . LEU A 1 97 ? -14.194 6.134 10.860 1.00 94.00 97 LEU A N 1
ATOM 769 C CA . LEU A 1 97 ? -14.806 6.048 12.181 1.00 94.00 97 LEU A CA 1
ATOM 770 C C . LEU A 1 97 ? -14.029 6.987 13.107 1.00 94.00 97 LEU A C 1
ATOM 772 O O . LEU A 1 97 ? -13.073 6.566 13.757 1.00 94.00 97 LEU A O 1
ATOM 776 N N . GLU A 1 98 ? -14.404 8.269 13.112 1.00 88.62 98 GLU A N 1
ATOM 777 C CA . GLU A 1 98 ? -13.654 9.340 13.792 1.00 88.62 98 GLU A CA 1
ATOM 778 C C . GLU A 1 98 ? -13.431 9.060 15.283 1.00 88.62 98 GLU A C 1
ATOM 780 O O . GLU A 1 98 ? -12.312 9.208 15.766 1.00 88.62 98 GLU A O 1
ATOM 785 N N . GLU A 1 99 ? -14.457 8.568 15.985 1.00 84.12 99 GLU A N 1
ATOM 786 C CA . GLU A 1 99 ? -14.385 8.226 17.416 1.00 84.12 99 GLU A CA 1
ATOM 787 C C . GLU A 1 99 ? -13.312 7.172 17.728 1.00 84.12 99 GLU A C 1
ATOM 789 O O . GLU A 1 99 ? -12.733 7.159 18.811 1.00 84.12 99 GLU A O 1
ATOM 794 N N . GLU A 1 100 ? -13.026 6.293 16.767 1.00 80.50 100 GLU A N 1
ATOM 795 C CA . GLU A 1 100 ? -12.093 5.180 16.932 1.00 80.50 100 GLU A CA 1
ATOM 796 C C . GLU A 1 100 ? -10.733 5.471 16.275 1.00 80.50 100 GLU A C 1
ATOM 798 O O . GLU A 1 100 ? -9.742 4.797 16.572 1.00 80.50 100 GLU A O 1
ATOM 803 N N . GLY A 1 101 ? -10.655 6.485 15.405 1.00 90.94 101 GLY A N 1
ATOM 804 C CA . GLY A 1 101 ? -9.489 6.765 14.565 1.00 90.94 101 GLY A CA 1
ATOM 805 C C . GLY A 1 101 ? -9.201 5.644 13.561 1.00 90.94 101 GLY A C 1
ATOM 806 O O . GLY A 1 101 ? -8.038 5.330 13.316 1.00 90.94 101 GLY A O 1
ATOM 807 N N . VAL A 1 102 ? -10.249 5.000 13.036 1.00 96.38 102 VAL A N 1
ATOM 808 C CA . VAL A 1 102 ? -10.142 3.861 12.109 1.00 96.38 102 VAL A CA 1
ATOM 809 C C . VAL A 1 102 ? -10.590 4.281 10.713 1.00 96.38 102 VAL A C 1
ATOM 811 O O . VAL A 1 102 ? -11.665 4.861 10.552 1.00 96.38 102 VAL A O 1
ATOM 814 N N . GLN A 1 103 ? -9.791 3.946 9.705 1.00 97.38 103 GLN A N 1
ATOM 815 C CA . GLN A 1 103 ? -10.112 4.128 8.294 1.00 97.38 103 GLN A CA 1
ATOM 816 C C . GLN A 1 103 ? -10.523 2.790 7.677 1.00 97.38 103 GLN A C 1
ATOM 818 O O . GLN A 1 103 ? -9.903 1.759 7.927 1.00 97.38 103 GLN A O 1
ATOM 823 N N . ILE A 1 104 ? -11.578 2.804 6.867 1.00 96.81 104 ILE A N 1
ATOM 824 C CA . ILE A 1 104 ? -12.050 1.649 6.107 1.00 96.81 104 ILE A CA 1
ATOM 825 C C . ILE A 1 104 ? -12.015 2.016 4.629 1.00 96.81 104 ILE A C 1
ATOM 827 O O . ILE A 1 104 ? -12.781 2.871 4.182 1.00 96.81 104 ILE A O 1
ATOM 831 N N . ASP A 1 105 ? -11.158 1.343 3.871 1.00 97.31 105 ASP A N 1
ATOM 832 C CA . ASP A 1 105 ? -11.004 1.551 2.437 1.00 97.31 105 ASP A CA 1
ATOM 833 C C . ASP A 1 105 ? -11.556 0.356 1.667 1.00 97.31 105 ASP A C 1
ATOM 835 O O . ASP A 1 105 ? -11.100 -0.771 1.831 1.00 97.31 105 ASP A O 1
ATOM 839 N N . LEU A 1 106 ? -12.532 0.603 0.796 1.00 97.44 106 LEU A N 1
ATOM 840 C CA . LEU A 1 106 ? -13.059 -0.379 -0.144 1.00 97.44 106 LEU A CA 1
ATOM 841 C C . LEU A 1 106 ? -12.518 -0.071 -1.534 1.00 97.44 106 LEU A C 1
AT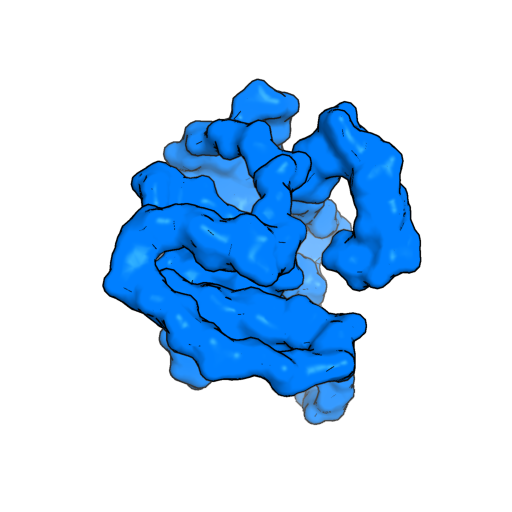OM 843 O O . LEU A 1 106 ? -12.866 0.950 -2.133 1.00 97.44 106 LEU A O 1
ATOM 847 N N . ASP A 1 107 ? -11.691 -0.967 -2.054 1.00 97.75 107 ASP A N 1
ATOM 848 C CA . ASP A 1 107 ? -11.023 -0.804 -3.334 1.00 97.75 107 ASP A CA 1
ATOM 849 C C . ASP A 1 107 ? -11.570 -1.761 -4.389 1.00 97.75 107 ASP A C 1
ATOM 851 O O . ASP A 1 107 ? -11.705 -2.964 -4.166 1.00 97.75 107 ASP A O 1
ATOM 855 N N . GLN A 1 108 ? -11.799 -1.219 -5.583 1.00 98.06 108 GLN A N 1
ATOM 856 C CA . GLN A 1 108 ? -12.033 -1.965 -6.812 1.00 98.06 108 GLN A CA 1
ATOM 857 C C . GLN A 1 108 ? -10.878 -1.716 -7.775 1.00 98.06 108 GLN A C 1
ATOM 859 O O . GLN A 1 108 ? -10.712 -0.593 -8.247 1.00 98.06 108 GLN A O 1
ATOM 864 N N . ALA A 1 109 ? -10.103 -2.748 -8.091 1.00 97.62 109 ALA A N 1
ATOM 865 C CA . ALA A 1 109 ? -9.076 -2.668 -9.120 1.00 97.62 109 ALA A CA 1
ATOM 866 C C . ALA A 1 109 ? -9.663 -2.861 -10.530 1.00 97.62 109 ALA A C 1
ATOM 868 O O . ALA A 1 109 ? -10.639 -3.595 -10.707 1.00 97.62 109 ALA A O 1
ATOM 869 N N . ASP A 1 110 ? -9.051 -2.241 -11.538 1.00 97.56 110 ASP A N 1
ATOM 870 C CA . ASP A 1 110 ? -9.456 -2.354 -12.952 1.00 97.56 110 ASP A CA 1
ATOM 871 C C . ASP A 1 110 ? -9.349 -3.775 -13.531 1.00 97.56 110 ASP A C 1
ATOM 873 O O . ASP A 1 110 ? -10.072 -4.119 -14.462 1.00 97.56 110 ASP A O 1
ATOM 877 N N . PHE A 1 111 ? -8.545 -4.643 -12.918 1.00 96.25 111 PHE A N 1
ATOM 878 C CA . PHE A 1 111 ? -8.477 -6.077 -13.218 1.00 96.25 111 PHE A CA 1
ATOM 879 C C . PHE A 1 111 ? -9.541 -6.923 -12.481 1.00 96.25 111 PHE A C 1
ATOM 881 O O . PHE A 1 111 ? -9.418 -8.149 -12.373 1.00 96.25 111 PHE A O 1
ATOM 888 N N . GLY A 1 112 ? -10.585 -6.281 -11.946 1.00 95.56 112 GLY A N 1
ATOM 889 C CA . GLY A 1 112 ? -11.780 -6.933 -11.402 1.00 95.56 112 GLY A CA 1
ATOM 890 C C . GLY A 1 112 ? -11.612 -7.551 -10.012 1.00 95.56 112 GLY A C 1
ATOM 891 O O . GLY A 1 112 ? -12.398 -8.419 -9.643 1.00 95.56 112 GLY A O 1
ATOM 892 N N . TYR A 1 113 ? -10.583 -7.161 -9.255 1.00 97.69 113 TYR A N 1
ATOM 893 C CA . TYR A 1 113 ? -10.409 -7.589 -7.865 1.00 97.69 113 TYR A CA 1
ATOM 894 C C . TYR A 1 113 ? -10.941 -6.538 -6.893 1.00 97.69 113 TYR A C 1
ATOM 896 O O . TYR A 1 113 ? -10.672 -5.346 -7.055 1.00 97.69 113 TYR A O 1
ATOM 904 N N . HIS A 1 114 ? -11.660 -6.993 -5.870 1.00 96.94 114 HIS A N 1
ATOM 905 C CA . HIS A 1 114 ? -12.214 -6.156 -4.812 1.00 96.94 114 HIS A CA 1
ATOM 906 C C . HIS A 1 114 ? -11.597 -6.538 -3.475 1.00 96.94 114 HIS A C 1
ATOM 908 O O . HIS A 1 114 ? -11.482 -7.722 -3.164 1.00 96.94 114 HIS A O 1
ATOM 914 N N . VAL A 1 115 ? -11.218 -5.543 -2.681 1.00 95.62 115 VAL A N 1
ATOM 915 C CA . VAL A 1 115 ? -10.677 -5.763 -1.338 1.00 95.62 115 VAL A CA 1
ATOM 916 C C . VAL A 1 115 ? -11.086 -4.628 -0.408 1.00 95.62 115 VAL A C 1
ATOM 918 O O . VAL A 1 115 ? -11.202 -3.483 -0.840 1.00 95.62 115 VAL A O 1
ATOM 921 N N . GLY A 1 116 ? -11.327 -4.964 0.857 1.00 94.56 116 GLY A N 1
ATOM 922 C CA . GLY A 1 116 ? -11.521 -4.005 1.938 1.00 94.56 116 GLY A CA 1
ATOM 923 C C . GLY A 1 116 ? -10.324 -4.016 2.885 1.00 94.56 116 GLY A C 1
ATOM 924 O O . GLY A 1 116 ? -9.821 -5.089 3.216 1.00 94.56 116 GLY A O 1
ATOM 925 N N . GLU A 1 117 ? -9.886 -2.843 3.325 1.00 94.81 117 GLU A N 1
ATOM 926 C CA . GLU A 1 117 ? -8.808 -2.657 4.298 1.00 94.81 117 GLU A CA 1
ATOM 927 C C . GLU A 1 117 ? -9.362 -1.890 5.511 1.00 94.81 117 GLU A C 1
ATOM 929 O O . GLU A 1 117 ? -10.074 -0.901 5.345 1.00 94.81 117 GLU A O 1
ATOM 934 N N . ILE A 1 118 ? -9.062 -2.363 6.727 1.00 94.50 118 ILE A N 1
ATOM 935 C CA . ILE A 1 118 ? -9.288 -1.629 7.981 1.00 94.50 118 ILE A CA 1
ATOM 936 C C . ILE A 1 118 ? -7.908 -1.175 8.450 1.00 94.50 118 ILE A C 1
ATOM 938 O O . ILE A 1 118 ? -7.073 -2.009 8.800 1.00 94.50 118 ILE A O 1
ATOM 942 N N . GLU A 1 119 ? -7.660 0.128 8.431 1.00 95.06 119 GLU A N 1
ATOM 943 C CA . GLU A 1 119 ? -6.359 0.719 8.730 1.00 95.06 119 GLU A CA 1
ATOM 944 C C . GLU A 1 119 ? -6.454 1.685 9.918 1.00 95.06 119 GLU A C 1
ATOM 946 O O . GLU A 1 119 ? -7.426 2.423 10.087 1.00 95.06 119 GLU A O 1
ATOM 951 N N . VAL A 1 120 ? -5.411 1.688 10.747 1.00 95.44 120 VAL A N 1
ATOM 952 C CA . VAL A 1 120 ? -5.196 2.682 11.802 1.00 95.44 120 VAL A CA 1
ATOM 953 C C . VAL A 1 120 ? -3.801 3.251 11.604 1.00 95.44 120 VAL A C 1
ATOM 955 O O . VAL A 1 120 ? -2.815 2.514 11.633 1.00 95.44 120 VAL A O 1
ATOM 958 N N . LEU A 1 121 ? -3.722 4.563 11.399 1.00 93.75 121 LEU A N 1
ATOM 959 C CA . LEU A 1 121 ? -2.458 5.284 11.326 1.00 93.75 121 LEU A CA 1
ATOM 960 C C . LEU A 1 121 ? -2.056 5.742 12.725 1.00 93.75 121 LEU A C 1
ATOM 962 O O . LEU A 1 121 ? -2.834 6.383 13.431 1.00 93.75 121 LEU A O 1
ATOM 966 N N . ILE A 1 122 ? -0.824 5.428 13.108 1.00 93.88 122 ILE A N 1
ATOM 967 C CA . ILE A 1 122 ? -0.217 5.876 14.360 1.00 93.88 122 ILE A CA 1
ATOM 968 C C . ILE A 1 122 ? 1.070 6.649 14.054 1.00 93.88 122 ILE A C 1
ATOM 970 O O . ILE A 1 122 ? 1.745 6.336 13.069 1.00 93.88 122 ILE A O 1
ATOM 974 N N . PRO A 1 123 ? 1.429 7.657 14.868 1.00 92.56 123 PRO A N 1
ATOM 975 C CA . PRO A 1 123 ? 2.733 8.297 14.759 1.00 92.56 123 PRO A CA 1
ATOM 976 C C . PRO A 1 123 ? 3.858 7.295 15.050 1.00 92.56 123 PRO A C 1
ATOM 978 O O . PRO A 1 123 ? 3.642 6.241 15.652 1.00 92.56 123 PRO A O 1
ATOM 981 N N . GLU A 1 124 ? 5.080 7.634 14.643 1.00 87.94 124 GLU A N 1
ATOM 982 C CA . GLU A 1 124 ? 6.262 6.839 14.978 1.00 87.94 124 GLU A CA 1
ATOM 983 C C . GLU A 1 124 ? 6.414 6.710 16.504 1.00 87.94 124 GLU A C 1
ATOM 985 O O . GLU A 1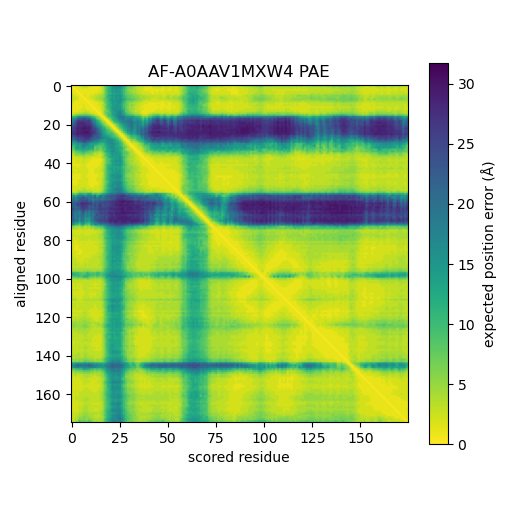 124 ? 6.298 7.694 17.233 1.00 87.94 124 GLU A O 1
ATOM 990 N N . GLY A 1 125 ? 6.613 5.479 16.989 1.00 87.06 125 GLY A N 1
ATOM 991 C CA . GLY A 1 125 ? 6.611 5.166 18.425 1.00 87.06 125 GLY A CA 1
ATOM 992 C C . GLY A 1 125 ? 5.224 5.163 19.087 1.00 87.06 125 GLY A C 1
ATOM 993 O O . GLY A 1 125 ? 5.142 5.077 20.309 1.00 87.06 125 GLY A O 1
ATOM 994 N N . GLY A 1 126 ? 4.141 5.269 18.310 1.00 90.25 126 GLY A N 1
ATOM 995 C CA . GLY A 1 126 ? 2.768 5.211 18.808 1.00 90.25 126 GLY A CA 1
ATOM 996 C C . GLY A 1 126 ? 2.340 3.827 19.311 1.00 90.25 126 GLY A C 1
ATOM 997 O O . GLY A 1 126 ? 3.031 2.823 19.132 1.00 90.25 126 GLY A O 1
ATOM 998 N N . ASP A 1 127 ? 1.155 3.776 19.922 1.00 91.88 127 ASP A N 1
ATOM 999 C CA . ASP A 1 127 ? 0.604 2.564 20.534 1.00 91.88 127 ASP A CA 1
ATOM 1000 C C . ASP A 1 127 ? 0.054 1.583 19.483 1.00 91.88 127 ASP A C 1
ATOM 1002 O O . ASP A 1 127 ? -1.081 1.688 19.004 1.00 91.88 127 ASP A O 1
ATOM 1006 N N . VAL A 1 128 ? 0.890 0.606 19.130 1.00 90.38 128 VAL A N 1
ATOM 1007 C CA . VAL A 1 128 ? 0.548 -0.479 18.202 1.00 90.38 128 VAL A CA 1
ATOM 1008 C C . VAL A 1 128 ? -0.554 -1.376 18.765 1.00 90.38 128 VAL A C 1
ATOM 1010 O O . VAL A 1 128 ? -1.394 -1.850 18.002 1.00 90.38 128 VAL A O 1
ATOM 1013 N N . GLN A 1 129 ? -0.570 -1.616 20.076 1.00 90.50 129 GLN A N 1
ATOM 1014 C CA . GLN A 1 129 ? -1.527 -2.530 20.694 1.00 90.50 129 GLN A CA 1
ATOM 1015 C C . GLN A 1 129 ? -2.938 -1.934 20.653 1.00 90.50 129 GLN A C 1
ATOM 1017 O O . GLN A 1 129 ? -3.869 -2.591 20.187 1.00 90.50 129 GLN A O 1
ATOM 1022 N N . SER A 1 130 ? -3.075 -0.651 20.995 1.00 92.56 130 SER A N 1
ATOM 1023 C CA . SER A 1 130 ? -4.340 0.076 20.844 1.00 92.56 130 SER A CA 1
ATOM 1024 C C . SER A 1 130 ? -4.831 0.083 19.391 1.00 92.56 130 SER A C 1
ATOM 1026 O O . SER A 1 130 ? -6.022 -0.104 19.130 1.00 92.56 130 SER A O 1
ATOM 1028 N N . ALA A 1 131 ? -3.928 0.250 18.417 1.00 92.62 131 ALA A N 1
ATOM 1029 C CA . ALA A 1 131 ? -4.283 0.191 16.999 1.00 92.62 131 ALA A CA 1
ATOM 1030 C C . ALA A 1 131 ? -4.830 -1.190 16.587 1.00 92.62 131 ALA A C 1
ATOM 1032 O O . ALA A 1 131 ? -5.844 -1.261 15.889 1.00 92.62 131 ALA A O 1
ATOM 1033 N N . LEU A 1 132 ? -4.211 -2.281 17.052 1.00 91.19 132 LEU A N 1
ATOM 1034 C CA . LEU A 1 132 ? -4.672 -3.649 16.789 1.00 91.19 132 LEU A CA 1
ATOM 1035 C C . LEU A 1 132 ? -6.057 -3.916 17.396 1.00 91.19 132 LEU A C 1
ATOM 1037 O O . LEU A 1 132 ? -6.930 -4.450 16.714 1.00 91.19 132 LEU A O 1
ATOM 1041 N N . GLU A 1 133 ? -6.296 -3.482 18.634 1.00 91.12 133 GLU A N 1
ATOM 1042 C CA . GLU A 1 133 ? -7.596 -3.623 19.306 1.00 91.12 133 GLU A CA 1
ATOM 1043 C C . GLU A 1 133 ? -8.705 -2.837 18.596 1.00 91.12 133 GLU A C 1
ATOM 1045 O O . GLU A 1 133 ? -9.839 -3.307 18.452 1.00 91.12 133 GLU A O 1
ATOM 1050 N N . LYS A 1 134 ? -8.385 -1.639 18.091 1.00 93.38 134 LYS A N 1
ATOM 1051 C CA . LYS A 1 134 ? -9.306 -0.834 17.278 1.00 93.38 134 LYS A CA 1
ATOM 1052 C C . LYS A 1 134 ? -9.673 -1.532 15.972 1.00 93.38 134 LYS A C 1
ATOM 1054 O O . LYS A 1 134 ? -10.857 -1.557 15.622 1.00 93.38 134 LYS A O 1
ATOM 1059 N N . ILE A 1 135 ? -8.691 -2.114 15.280 1.00 92.12 135 ILE A N 1
ATOM 1060 C CA . ILE A 1 135 ? -8.918 -2.888 14.053 1.00 92.12 135 ILE A CA 1
ATOM 1061 C C . ILE A 1 135 ? -9.801 -4.097 14.357 1.00 92.12 135 ILE A C 1
ATOM 1063 O O . ILE A 1 135 ? -10.811 -4.295 13.684 1.00 92.12 135 ILE A O 1
ATOM 1067 N N . GLU A 1 136 ? -9.477 -4.867 15.395 1.00 90.00 136 GLU A N 1
ATOM 1068 C CA . GLU A 1 136 ? -10.232 -6.063 15.766 1.00 90.00 136 GLU A CA 1
ATOM 1069 C C . GLU A 1 136 ? -11.685 -5.746 16.124 1.00 90.00 136 GLU A C 1
ATOM 1071 O O . GLU A 1 136 ? -12.609 -6.346 15.573 1.00 90.00 136 GLU A O 1
ATOM 1076 N N . ARG A 1 137 ? -11.915 -4.762 16.995 1.00 90.81 137 ARG A N 1
ATOM 1077 C CA . ARG A 1 137 ? -13.268 -4.335 17.369 1.00 90.81 137 ARG A CA 1
ATOM 1078 C C . ARG A 1 137 ? -14.056 -3.830 16.161 1.00 90.81 137 ARG A C 1
ATOM 1080 O O . ARG A 1 137 ? -15.255 -4.084 16.064 1.00 90.81 137 ARG A O 1
ATOM 1087 N N . THR A 1 138 ? -13.404 -3.133 15.231 1.00 92.69 138 THR A N 1
ATOM 1088 C CA . THR A 1 138 ? -14.051 -2.677 13.991 1.00 92.69 138 THR A CA 1
ATOM 1089 C C . THR A 1 138 ? -14.403 -3.855 13.086 1.00 92.69 138 THR A C 1
ATOM 1091 O O . THR A 1 138 ? -15.524 -3.926 12.588 1.00 92.69 138 THR A O 1
ATOM 1094 N N . ALA A 1 139 ? -13.498 -4.822 12.932 1.00 90.62 139 ALA A N 1
ATOM 1095 C CA . ALA A 1 139 ? -13.753 -6.048 12.183 1.00 90.62 139 ALA A CA 1
ATOM 1096 C C . ALA A 1 139 ? -14.950 -6.822 12.763 1.00 90.62 139 ALA A C 1
ATOM 1098 O O . ALA A 1 139 ? -15.849 -7.207 12.015 1.00 90.62 139 ALA A O 1
ATOM 1099 N N . GLN A 1 140 ? -15.027 -6.958 14.091 1.00 89.88 140 GLN A N 1
ATOM 1100 C CA . GLN A 1 140 ? -16.157 -7.588 14.781 1.00 89.88 140 GLN A CA 1
ATOM 1101 C C . GLN A 1 140 ? -17.478 -6.838 14.544 1.00 89.88 140 GLN A C 1
ATOM 1103 O O . GLN A 1 140 ? -18.480 -7.469 14.211 1.00 89.88 140 GLN A O 1
ATOM 1108 N N . LYS A 1 141 ? -17.486 -5.498 14.643 1.00 91.31 141 LYS A N 1
ATOM 1109 C CA . LYS A 1 141 ? -18.667 -4.661 14.338 1.00 91.31 141 LYS A CA 1
ATOM 1110 C C . LYS A 1 141 ? -19.161 -4.852 12.896 1.00 91.31 141 LYS A C 1
ATOM 1112 O O . LYS A 1 141 ? -20.361 -4.791 12.651 1.00 91.31 141 LYS A O 1
ATOM 1117 N N . LEU A 1 142 ? -18.248 -5.101 11.956 1.00 91.12 142 LEU A N 1
ATOM 1118 C CA . LEU A 1 142 ? -18.552 -5.365 10.546 1.00 91.12 142 LEU A CA 1
ATOM 1119 C C . LEU A 1 142 ? -18.907 -6.835 10.255 1.00 91.12 142 LEU A C 1
ATOM 1121 O O . LEU A 1 142 ? -19.152 -7.184 9.102 1.00 91.12 142 LEU A O 1
ATOM 1125 N N . GLY A 1 143 ? -18.933 -7.705 11.271 1.00 90.62 143 GLY A N 1
ATOM 1126 C CA . GLY A 1 143 ? -19.218 -9.132 11.107 1.00 90.62 143 GLY A CA 1
ATOM 1127 C C . GLY A 1 143 ? -18.085 -9.922 10.444 1.00 90.62 143 GLY A C 1
ATOM 1128 O O . GLY A 1 143 ? -18.314 -11.020 9.939 1.00 90.62 143 GLY A O 1
ATOM 1129 N N . LEU A 1 144 ? -16.864 -9.382 10.425 1.00 87.75 144 LEU A N 1
ATOM 1130 C CA . LEU A 1 144 ? -15.701 -10.048 9.852 1.00 87.75 144 LEU A CA 1
ATOM 1131 C C . LEU A 1 144 ? -15.093 -11.006 10.877 1.00 87.75 144 LEU A C 1
ATOM 1133 O O . LEU A 1 144 ? -14.566 -10.604 11.914 1.00 87.75 144 LEU A O 1
ATOM 1137 N N . THR A 1 145 ? -15.128 -12.299 10.567 1.00 71.50 145 THR A N 1
ATOM 1138 C CA . THR A 1 145 ? -14.454 -13.329 11.357 1.00 71.50 145 THR A CA 1
ATOM 1139 C C . THR A 1 145 ? -13.024 -13.479 10.844 1.00 71.50 145 THR A C 1
ATOM 1141 O O . THR A 1 145 ? -12.833 -13.875 9.696 1.00 71.50 145 THR A O 1
ATOM 1144 N N . GLY A 1 146 ? -12.015 -13.177 11.672 1.00 65.12 146 GLY A N 1
ATOM 1145 C CA . GLY A 1 146 ? -10.580 -13.192 11.322 1.00 65.12 146 GLY A CA 1
ATOM 1146 C C . GLY A 1 146 ? -10.000 -14.590 11.067 1.00 65.12 146 GLY A C 1
ATOM 1147 O O . GLY A 1 146 ? -9.067 -15.008 11.737 1.00 65.12 146 GLY A O 1
ATOM 1148 N N . HIS A 1 147 ? -10.622 -15.357 10.175 1.00 66.19 147 HIS A N 1
ATOM 1149 C CA . HIS A 1 147 ? -10.305 -16.759 9.892 1.00 66.19 147 HIS A CA 1
ATOM 1150 C C . HIS A 1 147 ? -9.600 -16.918 8.542 1.00 66.19 147 HIS A C 1
ATOM 1152 O O . HIS A 1 147 ? -8.988 -17.953 8.294 1.00 66.19 147 HIS A O 1
ATOM 1158 N N . GLN A 1 148 ? -9.662 -15.902 7.676 1.00 72.19 148 GLN A N 1
ATOM 1159 C CA . GLN A 1 148 ? -9.047 -15.941 6.358 1.00 72.19 148 GLN A CA 1
ATOM 1160 C C . GLN A 1 148 ? -8.219 -14.685 6.114 1.00 72.19 148 GLN A C 1
ATOM 1162 O O . GLN A 1 148 ? -8.713 -13.561 6.208 1.00 72.19 148 GLN A O 1
ATOM 1167 N N . ARG A 1 149 ? -6.949 -14.892 5.765 1.00 80.75 149 ARG A N 1
ATOM 1168 C CA . ARG A 1 149 ? -6.097 -13.832 5.236 1.00 80.75 149 ARG A CA 1
ATOM 1169 C C . ARG A 1 149 ? -6.567 -13.499 3.822 1.00 80.75 149 ARG A C 1
ATOM 1171 O O . ARG A 1 149 ? -6.687 -14.394 2.988 1.00 80.75 149 ARG A O 1
ATOM 1178 N N . VAL A 1 150 ? -6.829 -12.224 3.564 1.00 87.12 150 VAL A N 1
ATOM 1179 C CA . VAL A 1 150 ? -7.186 -11.735 2.229 1.00 87.12 150 VAL A CA 1
ATOM 1180 C C . VAL A 1 150 ? -5.907 -11.327 1.500 1.00 87.12 150 VAL A C 1
ATOM 1182 O O . VAL A 1 150 ? -5.071 -10.615 2.055 1.00 87.12 150 VAL A O 1
ATOM 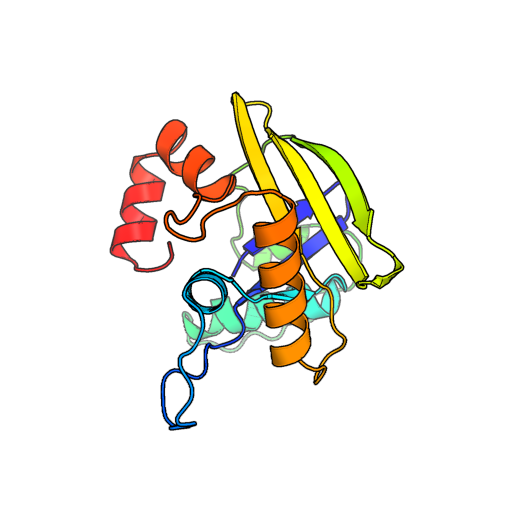1185 N N . GLU A 1 151 ? -5.730 -11.802 0.267 1.00 90.94 151 GLU A N 1
ATOM 1186 C CA . GLU A 1 151 ? -4.574 -11.449 -0.563 1.00 90.94 151 GLU A CA 1
ATOM 1187 C C . GLU A 1 151 ? -4.663 -9.977 -1.008 1.00 90.94 151 GLU A C 1
ATOM 1189 O O . GLU A 1 151 ? -5.723 -9.476 -1.392 1.00 90.94 151 GLU A O 1
ATOM 1194 N N . GLY A 1 152 ? -3.536 -9.264 -0.978 1.00 92.56 152 GLY A N 1
ATOM 1195 C CA . GLY A 1 152 ? -3.474 -7.876 -1.436 1.00 92.56 152 GLY A CA 1
ATOM 1196 C C . GLY A 1 152 ? -3.587 -7.751 -2.960 1.00 92.56 152 GLY A C 1
ATOM 1197 O O . GLY A 1 152 ? -3.258 -8.671 -3.710 1.00 92.56 152 GLY A O 1
ATOM 1198 N N . LYS A 1 153 ? -3.973 -6.564 -3.446 1.00 95.31 153 LYS A N 1
ATOM 1199 C CA . LYS A 1 153 ? -4.138 -6.275 -4.889 1.00 95.31 153 LYS A CA 1
ATOM 1200 C C . LYS A 1 153 ? -2.913 -6.649 -5.728 1.00 95.31 153 LYS A C 1
ATOM 1202 O O . LYS A 1 153 ? -3.064 -7.250 -6.785 1.00 95.31 153 LYS A O 1
ATOM 1207 N N . MET A 1 154 ? -1.708 -6.326 -5.253 1.00 94.88 154 MET A N 1
ATOM 1208 C CA . MET A 1 154 ? -0.464 -6.614 -5.977 1.00 94.88 154 MET A CA 1
ATOM 1209 C C . MET A 1 154 ? -0.215 -8.120 -6.135 1.00 94.88 154 MET A C 1
ATOM 1211 O O . MET A 1 154 ? 0.218 -8.566 -7.193 1.00 94.88 154 MET A O 1
ATOM 1215 N N . HIS A 1 155 ? -0.543 -8.908 -5.109 1.00 94.06 155 HIS A N 1
ATOM 1216 C CA . HIS A 1 155 ? -0.403 -10.361 -5.127 1.00 94.06 155 HIS A CA 1
ATOM 1217 C C . HIS A 1 155 ? -1.321 -10.981 -6.192 1.00 94.06 155 HIS A C 1
ATOM 1219 O O . HIS A 1 155 ? -0.864 -11.727 -7.057 1.00 94.06 155 HIS A O 1
ATOM 1225 N N . ILE A 1 156 ? -2.593 -10.565 -6.218 1.00 96.62 156 ILE A N 1
ATOM 1226 C CA . ILE A 1 156 ? -3.558 -10.997 -7.239 1.00 96.62 156 ILE A CA 1
ATOM 1227 C C . ILE A 1 156 ? -3.147 -10.534 -8.639 1.00 96.62 156 ILE A C 1
ATOM 1229 O O . ILE A 1 156 ? -3.244 -11.308 -9.593 1.00 96.62 156 ILE A O 1
ATOM 1233 N N . TYR A 1 157 ? -2.678 -9.291 -8.777 1.00 97.19 157 TYR A N 1
ATOM 1234 C CA . TYR A 1 157 ? -2.227 -8.756 -10.059 1.00 97.19 157 TYR A CA 1
ATOM 1235 C C . TYR A 1 157 ? -1.078 -9.588 -10.636 1.00 97.19 157 TYR A C 1
ATOM 1237 O O . TYR A 1 157 ? -1.146 -9.994 -11.796 1.00 97.19 157 TYR A O 1
ATOM 1245 N N . LEU A 1 158 ? -0.050 -9.876 -9.831 1.00 96.81 158 LEU A N 1
ATOM 1246 C CA . LEU A 1 158 ? 1.095 -10.685 -10.243 1.00 96.81 158 LEU A CA 1
ATOM 1247 C C . LEU A 1 158 ? 0.669 -12.108 -10.610 1.00 96.81 158 LEU A C 1
ATOM 1249 O O . LEU A 1 158 ? 0.997 -12.575 -11.696 1.00 96.81 158 LEU A O 1
ATOM 1253 N N . LYS A 1 159 ? -0.134 -12.759 -9.765 1.00 95.88 159 LYS A N 1
ATOM 1254 C CA . LYS A 1 159 ? -0.638 -14.117 -10.004 1.00 95.88 159 LYS A CA 1
ATOM 1255 C C . LYS A 1 159 ? -1.411 -14.242 -11.321 1.00 95.88 159 LYS A C 1
ATOM 1257 O O . LYS A 1 159 ? -1.286 -15.248 -12.009 1.00 95.88 159 LYS A O 1
ATOM 1262 N N . ARG A 1 160 ? -2.201 -13.223 -11.685 1.00 96.56 160 ARG A N 1
ATOM 1263 C CA . ARG A 1 160 ? -3.020 -13.223 -12.913 1.00 96.56 160 ARG A CA 1
ATOM 1264 C C . ARG A 1 160 ? -2.257 -12.786 -14.162 1.00 96.56 160 ARG A C 1
ATOM 1266 O O . ARG A 1 160 ? -2.448 -13.378 -15.215 1.00 96.56 160 ARG A O 1
ATOM 1273 N N . ASN A 1 161 ? -1.430 -11.747 -14.059 1.00 96.38 161 ASN A N 1
ATOM 1274 C CA . ASN A 1 161 ? -0.850 -11.075 -15.229 1.00 96.38 161 ASN A CA 1
ATOM 1275 C C . ASN A 1 161 ? 0.637 -11.384 -15.437 1.00 96.38 161 ASN A C 1
ATOM 1277 O O . ASN A 1 161 ? 1.162 -11.168 -16.527 1.00 96.38 161 ASN A O 1
ATOM 1281 N N . ARG A 1 162 ? 1.342 -11.844 -14.397 1.00 95.69 162 ARG A N 1
ATOM 1282 C CA . ARG A 1 162 ? 2.785 -12.139 -14.414 1.00 95.69 162 ARG A CA 1
ATOM 1283 C C . ARG A 1 162 ? 3.113 -13.388 -13.575 1.00 95.69 162 ARG A C 1
ATOM 1285 O O . ARG A 1 162 ? 3.926 -13.291 -12.653 1.00 95.69 162 ARG A O 1
ATOM 1292 N N . PRO A 1 163 ? 2.512 -14.555 -13.879 1.00 96.75 163 PRO A N 1
ATOM 1293 C CA . PRO A 1 163 ? 2.622 -15.752 -13.043 1.00 96.75 163 PRO A CA 1
ATOM 1294 C C . PRO A 1 163 ? 4.072 -16.220 -12.855 1.00 96.75 163 PRO A C 1
ATOM 1296 O O . PRO A 1 163 ? 4.464 -16.558 -11.748 1.00 96.75 163 PRO A O 1
ATOM 1299 N N . GLU A 1 164 ? 4.920 -16.146 -13.883 1.00 97.31 164 GLU A N 1
ATOM 1300 C CA . GLU A 1 164 ? 6.340 -16.507 -13.739 1.00 97.31 164 GLU A CA 1
ATOM 1301 C C . GLU A 1 164 ? 7.093 -15.592 -12.761 1.00 97.31 164 GLU A C 1
ATOM 1303 O O . GLU A 1 164 ? 7.959 -16.045 -12.015 1.00 97.31 164 GLU A O 1
ATOM 1308 N N . HIS A 1 165 ? 6.775 -14.294 -12.750 1.00 95.31 165 HIS A N 1
ATOM 1309 C CA . HIS A 1 165 ? 7.376 -13.351 -11.806 1.00 95.31 165 HIS A CA 1
ATOM 1310 C C . HIS A 1 165 ? 6.845 -13.595 -10.391 1.00 95.31 165 HIS A C 1
ATOM 1312 O O . HIS A 1 165 ? 7.612 -13.583 -9.434 1.00 95.31 165 HIS A O 1
ATOM 1318 N N . TYR A 1 166 ? 5.548 -13.868 -10.271 1.00 96.12 166 TYR A N 1
ATOM 1319 C CA . TYR A 1 166 ? 4.913 -14.247 -9.018 1.00 96.12 166 TYR A CA 1
ATOM 1320 C C . TYR A 1 166 ? 5.589 -15.474 -8.376 1.00 96.12 166 TYR A C 1
ATOM 1322 O O . TYR A 1 166 ? 5.997 -15.401 -7.219 1.00 96.12 166 TYR A O 1
ATOM 1330 N N . GLU A 1 167 ? 5.818 -16.547 -9.140 1.00 96.50 167 GLU A N 1
ATOM 1331 C CA . GLU A 1 167 ? 6.501 -17.757 -8.650 1.00 96.50 167 GLU A CA 1
ATOM 1332 C C . GLU A 1 167 ? 7.955 -17.498 -8.234 1.00 96.50 167 GLU A C 1
ATOM 1334 O O . GLU A 1 167 ? 8.421 -18.023 -7.219 1.00 96.50 167 GLU A O 1
ATOM 1339 N N . LYS A 1 168 ? 8.683 -16.647 -8.974 1.00 96.19 168 LYS A N 1
ATOM 1340 C CA . LYS A 1 168 ? 10.042 -16.230 -8.587 1.00 96.19 168 LYS A CA 1
ATOM 1341 C C . LYS A 1 168 ? 10.046 -15.500 -7.246 1.00 96.19 168 LYS A C 1
ATOM 1343 O O . LYS A 1 168 ? 10.903 -15.777 -6.412 1.00 96.19 168 LYS A O 1
ATOM 1348 N N . LEU A 1 169 ? 9.089 -14.599 -7.027 1.00 93.56 169 LEU A N 1
ATOM 1349 C CA . LEU A 1 169 ? 8.977 -13.841 -5.780 1.00 93.56 169 LEU A CA 1
ATOM 1350 C C . LEU A 1 169 ? 8.570 -14.725 -4.592 1.00 93.56 169 LEU A C 1
ATOM 1352 O O . LEU A 1 169 ? 9.104 -14.536 -3.501 1.00 93.56 169 LEU A O 1
ATOM 1356 N N . LEU A 1 170 ? 7.686 -15.707 -4.805 1.00 93.44 170 LEU A N 1
ATOM 1357 C CA . LEU A 1 170 ? 7.364 -16.727 -3.798 1.00 93.44 170 LEU A CA 1
ATOM 1358 C C . LEU A 1 170 ? 8.588 -17.577 -3.448 1.00 93.44 170 LEU A C 1
ATOM 1360 O O . LEU A 1 170 ? 8.911 -17.747 -2.277 1.00 93.44 170 LEU A O 1
ATOM 1364 N N . SER A 1 171 ? 9.309 -18.065 -4.460 1.00 94.94 171 SER A N 1
ATOM 1365 C CA . SER A 1 171 ? 10.516 -18.882 -4.267 1.00 94.94 171 SER A CA 1
ATOM 1366 C C . SER A 1 171 ? 11.616 -18.114 -3.522 1.00 94.94 171 SER A C 1
ATOM 1368 O O . SER A 1 171 ? 12.364 -18.689 -2.733 1.00 94.94 171 SER A O 1
ATOM 1370 N N . ALA A 1 172 ? 11.690 -16.799 -3.737 1.00 92.62 172 ALA A N 1
ATOM 1371 C CA . ALA A 1 172 ? 12.603 -15.894 -3.046 1.00 92.62 172 ALA A CA 1
ATOM 1372 C C . ALA A 1 172 ? 12.093 -15.417 -1.670 1.00 92.62 172 ALA A C 1
ATOM 1374 O O . ALA A 1 172 ? 12.774 -14.623 -1.029 1.00 92.62 172 ALA A O 1
ATOM 1375 N N . HIS A 1 173 ? 10.927 -15.885 -1.204 1.00 88.62 173 HIS A N 1
ATOM 1376 C CA . HIS A 1 173 ? 10.317 -15.503 0.080 1.00 88.62 173 HIS A CA 1
ATOM 1377 C C . HIS A 1 173 ? 10.090 -13.984 0.229 1.00 88.62 173 HIS A C 1
ATOM 1379 O O . HIS A 1 173 ? 10.159 -13.425 1.324 1.00 88.62 173 HIS A O 1
ATOM 1385 N N . VAL A 1 174 ? 9.822 -13.306 -0.893 1.00 86.06 174 VAL A N 1
ATOM 1386 C CA . VAL A 1 174 ? 9.489 -11.872 -0.936 1.00 86.06 174 VAL A CA 1
ATOM 1387 C C . VAL A 1 174 ? 7.983 -11.644 -0.746 1.00 86.06 174 VAL A C 1
ATOM 1389 O O . VAL A 1 174 ? 7.582 -10.609 -0.203 1.00 86.06 174 VAL A O 1
ATOM 1392 N N . LEU A 1 175 ? 7.163 -12.592 -1.217 1.00 83.38 175 LEU A N 1
ATOM 1393 C CA . LEU A 1 175 ? 5.697 -12.608 -1.115 1.00 83.38 175 LEU A CA 1
ATOM 1394 C C . LEU A 1 175 ? 5.196 -13.588 -0.055 1.00 83.38 175 LEU A C 1
ATOM 1396 O O . LEU A 1 175 ? 5.849 -14.637 0.128 1.00 83.38 175 LEU A O 1
#

Secondary structure (DSSP, 8-state):
-EEEEETTEEEEEEEP----S-----S---HHHHH---EEEE--HHHHHHHHHHHHHTT-----------SS-THHHHHTT--------EEEEEEEETTTTEEEEEEEETTS-EEEEEE----TT--HHHHHHHHHHHHHHTT--TTSPPPPHHHHHHHHH-HHHHHHHHHTT--

Radius of gyration: 18.52 Å; Cα contacts (8 Å, |Δi|>4): 171; chains: 1; bounding box: 51×36×44 Å

Foldseek 3Di:
DDWDADPLFIKDWAFDPDPPDDDPPPDPPDLQLVLDTDTDMDGDPVVVLVVLCVVLVVVPDDDDDDDPDDDSDPVSCVVSVHDDPDDWDWDWDWDAPPVLQWIWIWIAIPVGDTDIDIDHDDPVVGDPPSRSVSSVVVCVVVVHDSPDRDDDPVLVRCVPPPVVVSVVCVVVVVD

Nearest PDB structures (foldseek):
  3tvl-assembly1_A  TM=8.888E-01  e=1.405E-08  Homo sapiens
  3tvl-assembly2_B  TM=8.698E-01  e=1.674E-08  Homo sapiens
  3bhd-assembly1_A  TM=8.026E-01  e=2.054E-07  Homo sapiens
  7snz-assembly1_A  TM=5.246E-01  e=9.977E-01  Human immunodeficiency virus 1
  7z24-assembly1_A  TM=2.304E-01  e=1.686E+00  Human immunodeficiency virus type 1 BH10

Solvent-accessible surface area (backbone atoms only — not comparable to full-atom values): 11188 Å² total; per-residue (Å²): 117,47,81,47,75,57,96,90,43,57,39,32,40,35,69,54,80,73,83,85,70,86,80,93,65,97,60,87,75,52,64,48,55,76,69,59,83,58,64,48,77,41,63,54,62,72,62,42,54,51,56,52,50,51,63,57,42,78,78,44,98,73,94,76,87,74,82,81,72,93,59,98,64,69,61,62,36,63,78,66,71,57,72,92,85,79,88,85,55,67,55,74,49,77,46,73,44,71,96,72,57,36,38,38,39,39,35,38,35,79,90,75,49,73,52,77,47,77,47,60,89,68,61,90,92,46,69,62,64,62,44,43,52,49,44,43,55,49,34,52,76,72,70,50,72,65,82,68,86,79,82,53,71,68,58,54,48,28,56,75,78,35,46,73,59,37,53,51,33,45,76,66,66,74,101

Sequence (175 aa):
MWLRKRKGCWELKCPTTAVNGTEETSGEQSKAAALCSRYKEITNLPDIQLRVKEVIKEDVDSETTEKISSQEDESWLGIMNLVCFAEFTTVRRSFTLEEEGVQIDLDQADFGYHVGEIEVLIPEGGDVQSALEKIERTAQKLGLTGHQRVEGKMHIYLKRNRPEHYEKLLSAHVL